Protein AF-A0A2E1UWV9-F1 (afdb_monomer)

pLDDT: mean 92.93, std 9.44, range [43.59, 98.06]

Sequence (113 aa):
MTKFISFSFLSISIIVVWLFHLSGILGIFFGDSEWFISATPLNLILSLVLLLLNSNDSNKIVMIACVAFIIGMFAEILGVNYGLIFGNYVYGQALGPKMFNVPILIGYNWAMV

Solvent-accessible surface area (backbone atoms only — not comparable to full-atom values): 6329 Å² total; per-residue (Å²): 135,84,80,78,83,80,76,50,72,63,56,50,47,52,52,52,54,5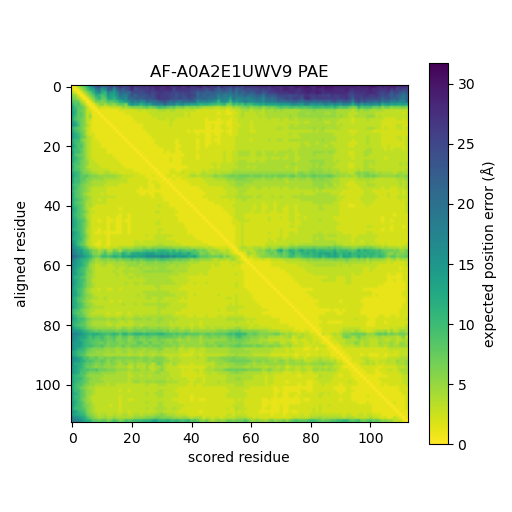0,50,54,51,51,48,40,53,49,26,44,77,75,52,59,35,68,63,35,50,52,43,44,50,57,54,54,53,50,50,52,52,48,53,53,73,70,41,94,55,50,70,63,50,52,51,50,28,52,51,32,18,53,54,37,39,50,51,47,33,44,10,54,75,68,34,74,75,77,39,89,56,80,71,76,70,53,52,53,67,61,55,79,73,33,37,57,55,53,15,57,49,43,39,71,111

Foldseek 3Di:
DDPDPDDDLLNVLVVVLCVLVVCLVCCCVPHDVLVSLLCVLVSLVSNLVSVLVPDPCNVVLVVLLVVQLVVQLVLVLCCDPPVPHPGHDADDCSLDDDDNRHRSSRSSVSSND

Secondary structure (DSSP, 8-state):
--------HHHHHHHHHHHHHHHHHHHHHHS-HHHHHHTHHHHHHHHHHHHHHT-SSHHHHHHHHHHHHHHHHHHHHHHHHH-TTT-S----STT--EETTEEHHHHHHHHH-

Radius of gyration: 17.17 Å; Cα contacts (8 Å, |Δi|>4): 108; chains: 1; bounding box: 35×28×56 Å

Mean predicted aligned error: 4.51 Å

Structure (mmCIF, N/CA/C/O backbone):
data_AF-A0A2E1UWV9-F1
#
_entry.id   AF-A0A2E1UWV9-F1
#
loop_
_atom_site.group_PDB
_atom_site.id
_atom_site.type_symbol
_atom_site.label_atom_id
_atom_site.label_alt_id
_atom_site.label_comp_id
_atom_site.label_asym_id
_atom_site.label_entity_id
_atom_site.label_seq_id
_atom_site.pdbx_PDB_ins_code
_atom_site.Cartn_x
_atom_site.Cartn_y
_atom_site.Cartn_z
_atom_site.occupancy
_atom_site.B_iso_or_equiv
_atom_site.auth_seq_id
_atom_site.auth_comp_id
_atom_site.auth_asym_id
_atom_site.auth_atom_id
_atom_site.pdbx_PDB_model_num
ATOM 1 N N . MET A 1 1 ? 17.165 -7.174 -39.020 1.00 43.59 1 MET A N 1
ATOM 2 C CA . MET A 1 1 ? 17.779 -6.609 -37.798 1.00 43.59 1 MET A CA 1
ATOM 3 C C . MET A 1 1 ? 16.683 -6.470 -36.748 1.00 43.59 1 MET A C 1
ATOM 5 O O . MET A 1 1 ? 15.917 -5.517 -36.785 1.00 43.59 1 MET A O 1
ATOM 9 N N . THR A 1 2 ? 16.510 -7.474 -35.892 1.00 50.12 2 THR A N 1
ATOM 10 C CA . THR A 1 2 ? 15.542 -7.434 -34.787 1.00 50.12 2 THR A CA 1
ATOM 11 C C . THR A 1 2 ? 16.073 -6.485 -33.716 1.00 50.12 2 THR A C 1
ATOM 13 O O . THR A 1 2 ? 17.110 -6.737 -33.109 1.00 50.12 2 THR A O 1
ATOM 16 N N . LYS A 1 3 ? 15.397 -5.350 -33.522 1.00 51.44 3 LYS A N 1
ATOM 17 C CA . LYS A 1 3 ? 15.676 -4.423 -32.421 1.00 51.44 3 LYS A CA 1
ATOM 18 C C . LYS A 1 3 ? 15.314 -5.155 -31.125 1.00 51.44 3 LYS A C 1
ATOM 20 O O . LYS A 1 3 ? 14.134 -5.346 -30.849 1.00 51.44 3 LYS A O 1
ATOM 25 N N . PHE A 1 4 ? 16.307 -5.615 -30.367 1.00 58.44 4 PHE A N 1
ATOM 26 C CA . PHE A 1 4 ? 16.068 -6.086 -29.006 1.00 58.44 4 PHE A CA 1
ATOM 27 C C . PHE A 1 4 ? 15.549 -4.897 -28.195 1.00 58.44 4 PHE A C 1
ATOM 29 O O . PHE A 1 4 ? 16.232 -3.884 -28.057 1.00 58.44 4 PHE A O 1
ATOM 36 N N . ILE A 1 5 ? 14.309 -4.992 -27.723 1.00 64.75 5 ILE A N 1
ATOM 37 C CA . ILE A 1 5 ? 13.723 -4.000 -26.826 1.00 64.75 5 ILE A CA 1
ATOM 38 C C . ILE A 1 5 ? 14.431 -4.171 -25.481 1.00 64.75 5 ILE A C 1
ATOM 40 O O . ILE A 1 5 ? 14.197 -5.148 -24.774 1.00 64.75 5 ILE A O 1
ATOM 44 N N . SER A 1 6 ? 15.336 -3.255 -25.139 1.00 70.81 6 SER A N 1
ATOM 45 C CA . SER A 1 6 ? 15.924 -3.201 -23.802 1.00 70.81 6 SER A CA 1
ATOM 46 C C . SER A 1 6 ? 14.941 -2.498 -22.867 1.00 70.81 6 SER A C 1
ATOM 48 O O . SER A 1 6 ? 14.738 -1.287 -22.977 1.00 70.81 6 SER A O 1
ATOM 50 N N . PHE A 1 7 ? 14.311 -3.243 -21.962 1.00 80.06 7 PHE A N 1
ATOM 51 C CA . PHE A 1 7 ? 13.464 -2.648 -20.930 1.00 80.06 7 PHE A CA 1
ATOM 52 C C . PHE A 1 7 ? 14.324 -2.017 -19.831 1.00 80.06 7 PHE A C 1
ATOM 54 O O . PHE A 1 7 ? 15.295 -2.620 -19.373 1.00 80.06 7 PHE A O 1
ATOM 61 N N . SER A 1 8 ? 13.962 -0.808 -19.396 1.00 92.62 8 SER A N 1
ATOM 62 C CA . SER A 1 8 ? 14.548 -0.205 -18.196 1.00 92.62 8 SER A CA 1
ATOM 63 C C . SER A 1 8 ? 13.959 -0.848 -16.935 1.00 92.62 8 SER A C 1
ATOM 65 O O . SER A 1 8 ? 12.865 -1.418 -16.969 1.00 92.62 8 SER A O 1
ATOM 67 N N . PHE A 1 9 ? 14.656 -0.726 -15.803 1.00 93.31 9 PHE A N 1
ATOM 68 C CA . PHE A 1 9 ? 14.154 -1.200 -14.507 1.00 93.31 9 PHE A CA 1
ATOM 69 C C . PHE A 1 9 ? 12.785 -0.591 -14.153 1.00 93.31 9 PHE A C 1
ATOM 71 O O . PHE A 1 9 ? 11.888 -1.297 -13.688 1.00 93.31 9 PHE A O 1
ATOM 78 N N . LEU A 1 10 ? 12.593 0.694 -14.472 1.00 95.06 10 LEU A N 1
ATOM 79 C CA . LEU A 1 10 ? 11.315 1.384 -14.322 1.00 95.06 10 LEU A CA 1
ATOM 80 C C . LEU A 1 10 ? 10.217 0.741 -15.171 1.00 95.06 10 LEU A C 1
ATOM 82 O O . LEU A 1 10 ? 9.131 0.470 -14.665 1.00 95.06 10 LEU A O 1
ATOM 86 N N . SER A 1 11 ? 10.493 0.440 -16.442 1.00 95.81 11 SER A N 1
ATOM 87 C CA . SER A 1 11 ? 9.520 -0.234 -17.307 1.00 95.81 11 SER A CA 1
ATOM 88 C C . SER A 1 11 ? 9.133 -1.612 -16.770 1.00 95.81 11 SER A C 1
ATOM 90 O O . SER A 1 11 ? 7.953 -1.951 -16.774 1.00 95.81 11 SER A O 1
ATOM 92 N N . ILE A 1 12 ? 10.100 -2.386 -16.266 1.00 96.50 12 ILE A N 1
ATOM 93 C CA . ILE A 1 12 ? 9.835 -3.696 -15.651 1.00 96.50 12 ILE A CA 1
ATOM 94 C C . ILE A 1 12 ? 8.958 -3.528 -14.408 1.00 96.50 12 ILE A C 1
ATOM 96 O O . ILE A 1 12 ? 7.973 -4.242 -14.252 1.00 96.50 12 ILE A O 1
ATOM 100 N N . SER A 1 13 ? 9.270 -2.548 -13.562 1.00 96.94 13 SER A N 1
ATOM 101 C CA . SER A 1 13 ? 8.511 -2.267 -12.340 1.00 96.94 13 SER A CA 1
ATOM 102 C C . SER A 1 13 ? 7.061 -1.889 -12.649 1.00 96.94 13 SER A C 1
ATOM 104 O O . SER A 1 13 ? 6.145 -2.431 -12.036 1.00 96.94 13 SER A O 1
ATOM 106 N N . ILE A 1 14 ? 6.835 -1.040 -13.658 1.00 96.50 14 ILE A N 1
ATOM 107 C CA . ILE A 1 14 ? 5.492 -0.680 -14.137 1.00 96.50 14 ILE A CA 1
ATOM 108 C C . ILE A 1 14 ? 4.744 -1.924 -14.633 1.00 96.50 14 ILE A C 1
ATOM 110 O O . ILE A 1 14 ? 3.598 -2.138 -14.243 1.00 96.50 14 ILE A O 1
ATOM 114 N N . ILE A 1 15 ? 5.382 -2.768 -15.452 1.00 97.44 15 ILE A N 1
ATOM 115 C CA . ILE A 1 15 ? 4.768 -4.009 -15.955 1.00 97.44 15 ILE A CA 1
ATOM 116 C C . ILE A 1 15 ? 4.368 -4.927 -14.796 1.00 97.44 15 ILE A C 1
ATOM 118 O O . ILE A 1 15 ? 3.263 -5.466 -14.803 1.00 97.44 15 ILE A O 1
ATOM 122 N N . VAL A 1 16 ? 5.233 -5.086 -13.793 1.00 97.81 16 VAL A N 1
ATOM 123 C CA . VAL A 1 16 ? 4.959 -5.925 -12.619 1.00 97.81 16 VAL A CA 1
ATOM 124 C C . VAL A 1 16 ? 3.784 -5.374 -11.808 1.00 97.81 16 VAL A C 1
ATOM 126 O O . VAL A 1 16 ? 2.877 -6.136 -11.482 1.00 97.81 16 VAL A O 1
ATOM 129 N N . VAL A 1 17 ? 3.739 -4.064 -11.539 1.00 97.06 17 VAL A N 1
ATOM 130 C CA . VAL A 1 17 ? 2.600 -3.439 -10.840 1.00 97.06 17 VAL A CA 1
ATOM 131 C C . VAL A 1 17 ? 1.297 -3.703 -11.595 1.00 97.06 17 VAL A C 1
ATOM 133 O O . VAL A 1 17 ? 0.327 -4.171 -10.997 1.00 97.06 17 VAL A O 1
ATOM 136 N N . TRP A 1 18 ? 1.275 -3.471 -12.910 1.00 97.88 18 TRP A N 1
ATOM 137 C CA . TRP A 1 18 ? 0.086 -3.716 -13.729 1.00 97.88 18 TRP A CA 1
ATOM 138 C C . TRP A 1 18 ? -0.313 -5.188 -13.768 1.00 97.88 18 TRP A C 1
ATOM 140 O O . TRP A 1 18 ? -1.502 -5.486 -13.697 1.00 97.88 18 TRP A O 1
ATOM 150 N N . LEU A 1 19 ? 0.650 -6.107 -13.834 1.00 97.75 19 LEU A N 1
ATOM 151 C CA . LEU A 1 19 ? 0.379 -7.541 -13.817 1.00 97.75 19 LEU A CA 1
ATOM 152 C C . LEU A 1 19 ? -0.378 -7.946 -12.547 1.00 97.75 19 LEU A C 1
ATOM 154 O O . LEU A 1 19 ? -1.397 -8.627 -12.641 1.00 97.75 19 LEU A O 1
ATOM 158 N N . PHE A 1 20 ? 0.082 -7.505 -11.373 1.00 97.31 20 PHE A N 1
ATOM 159 C CA . PHE A 1 20 ? -0.569 -7.834 -10.103 1.00 97.31 20 PHE A CA 1
ATOM 160 C C . PHE A 1 20 ? -1.942 -7.169 -9.964 1.00 97.31 20 PHE A C 1
ATOM 162 O O . PHE A 1 20 ? -2.889 -7.830 -9.542 1.00 97.31 20 PHE A O 1
ATOM 169 N N . HIS A 1 21 ? -2.090 -5.907 -10.380 1.00 96.31 21 HIS A N 1
ATOM 170 C CA . HIS A 1 21 ? -3.379 -5.212 -10.312 1.00 96.31 21 HIS A CA 1
ATOM 171 C C . HIS A 1 21 ? -4.409 -5.806 -11.276 1.00 96.31 21 HIS A C 1
ATOM 173 O O . HIS A 1 21 ? -5.541 -6.058 -10.874 1.00 96.31 21 HIS A O 1
ATOM 179 N N . LEU A 1 22 ? -4.030 -6.084 -12.527 1.00 98.00 22 LEU A N 1
ATOM 180 C CA . LEU A 1 22 ? -4.928 -6.716 -13.497 1.00 98.00 22 LEU A CA 1
ATOM 181 C C . LEU A 1 22 ? -5.279 -8.143 -13.081 1.00 98.00 22 LEU A C 1
ATOM 183 O O . LEU A 1 22 ? -6.442 -8.523 -13.178 1.00 98.00 22 LEU A O 1
ATOM 187 N N . SER A 1 23 ? -4.309 -8.907 -12.573 1.00 96.94 23 SER A N 1
ATOM 188 C CA . SER A 1 23 ? -4.557 -10.236 -12.008 1.00 96.94 23 SER A CA 1
ATOM 189 C C . SER A 1 23 ? -5.544 -10.166 -10.840 1.00 96.94 23 SER A C 1
ATOM 191 O O . SER A 1 23 ? -6.515 -10.913 -10.824 1.00 96.94 23 SER A O 1
ATOM 193 N N . GLY A 1 24 ? -5.367 -9.213 -9.919 1.00 96.88 24 GLY A N 1
ATOM 194 C CA . GLY A 1 24 ? -6.291 -8.979 -8.809 1.00 96.88 24 GLY A CA 1
ATOM 195 C C . GLY A 1 24 ? -7.701 -8.617 -9.277 1.00 96.88 24 GLY A C 1
ATOM 196 O O . GLY A 1 24 ? -8.663 -9.235 -8.835 1.00 96.88 24 GLY A O 1
ATOM 197 N N . ILE A 1 25 ? -7.834 -7.674 -10.214 1.00 97.75 25 ILE A N 1
ATOM 198 C CA . ILE A 1 25 ? -9.135 -7.275 -10.774 1.00 97.75 25 ILE A CA 1
ATOM 199 C C . ILE A 1 25 ? -9.817 -8.476 -11.435 1.00 97.75 25 ILE A C 1
ATOM 201 O O . ILE A 1 25 ? -10.941 -8.823 -11.076 1.00 97.75 25 ILE A O 1
ATOM 205 N N . LEU A 1 26 ? -9.143 -9.136 -12.380 1.00 98.06 26 LEU A N 1
ATOM 206 C CA . LEU A 1 26 ? -9.714 -10.272 -13.104 1.00 98.06 26 LEU A CA 1
ATOM 207 C C . LEU A 1 26 ? -10.033 -11.437 -12.164 1.00 98.06 26 LEU A C 1
ATOM 209 O O . LEU A 1 26 ? -11.078 -12.064 -12.300 1.00 98.06 26 LEU A O 1
ATOM 213 N N . GLY A 1 27 ? -9.166 -11.696 -11.193 1.00 97.69 27 GLY A N 1
ATOM 214 C CA . GLY A 1 27 ? -9.338 -12.744 -10.202 1.00 97.69 27 GLY A CA 1
ATOM 215 C C . GLY A 1 27 ? -10.515 -12.513 -9.259 1.00 97.69 27 GLY A C 1
ATOM 216 O O . GLY A 1 27 ? -11.249 -13.452 -8.970 1.00 97.69 27 GLY A O 1
ATOM 217 N N . ILE A 1 28 ? -10.754 -11.268 -8.841 1.00 97.56 28 ILE A N 1
ATOM 218 C CA . ILE A 1 28 ? -11.912 -10.912 -8.009 1.00 97.56 28 ILE A CA 1
ATOM 219 C C . ILE A 1 28 ? -13.223 -11.034 -8.795 1.00 97.56 28 ILE A C 1
ATOM 221 O O . ILE A 1 28 ? -14.217 -11.500 -8.244 1.00 97.56 28 ILE A O 1
ATOM 225 N N . PHE A 1 29 ? -13.243 -10.623 -10.068 1.00 98.06 29 PHE A N 1
ATOM 226 C CA . PHE A 1 29 ? -14.467 -10.644 -10.879 1.00 98.06 29 PHE A CA 1
ATOM 227 C C . PHE A 1 29 ? -14.796 -12.012 -11.483 1.00 98.06 29 PHE A C 1
ATOM 229 O O . PHE A 1 29 ? -15.972 -12.343 -11.624 1.00 98.06 29 PHE A O 1
ATOM 236 N N . PHE A 1 30 ? -13.783 -12.783 -11.876 1.00 97.81 30 PHE A N 1
ATOM 237 C CA . PHE A 1 30 ? -13.957 -14.003 -12.672 1.00 97.81 30 PHE A CA 1
ATOM 238 C C . PHE A 1 30 ? -13.374 -15.264 -12.017 1.00 97.81 30 PHE A C 1
ATOM 240 O O . PHE A 1 30 ? -13.533 -16.351 -12.570 1.00 97.81 30 PHE A O 1
ATOM 247 N N . GLY A 1 31 ? -12.688 -15.138 -10.878 1.00 96.56 31 GLY A N 1
ATOM 248 C CA . GLY A 1 31 ? -12.041 -16.239 -10.161 1.00 96.56 31 GLY A CA 1
ATOM 249 C C . GLY A 1 31 ? -12.506 -16.371 -8.709 1.00 96.56 31 GLY A C 1
ATOM 250 O O . GLY A 1 31 ? -13.644 -16.055 -8.369 1.00 96.56 31 GLY A O 1
ATOM 251 N N . ASP A 1 32 ? -11.611 -16.870 -7.852 1.00 96.56 32 ASP A N 1
ATOM 252 C CA . ASP A 1 32 ? -11.835 -16.981 -6.407 1.00 96.56 32 ASP A CA 1
ATOM 253 C C . ASP A 1 32 ? -11.582 -15.631 -5.723 1.00 96.56 32 ASP A C 1
ATOM 255 O O . ASP A 1 32 ? -10.449 -15.266 -5.393 1.00 96.56 32 ASP A O 1
ATOM 259 N N . SER A 1 33 ? -12.655 -14.870 -5.529 1.00 96.06 33 SER A N 1
ATOM 260 C CA . SER A 1 33 ? -12.572 -13.524 -4.971 1.00 96.06 33 SER A CA 1
ATOM 261 C C . SER A 1 33 ? -11.948 -13.487 -3.576 1.00 96.06 33 SER A C 1
ATOM 263 O O . SER A 1 33 ? -11.173 -12.570 -3.301 1.00 96.06 33 SER A O 1
ATOM 265 N N . GLU A 1 34 ? -12.206 -14.475 -2.717 1.00 95.06 34 GLU A N 1
ATOM 266 C CA . GLU A 1 34 ? -11.624 -14.524 -1.373 1.00 95.06 34 GLU A CA 1
ATOM 267 C C . GLU A 1 34 ? -10.109 -14.710 -1.443 1.00 95.06 34 GLU A C 1
ATOM 269 O O . GLU A 1 34 ? -9.363 -13.986 -0.772 1.00 95.06 34 GLU A O 1
ATOM 274 N N . TRP A 1 35 ? -9.642 -15.609 -2.313 1.00 95.06 35 TRP A N 1
ATOM 275 C CA . TRP A 1 35 ? -8.214 -15.828 -2.517 1.00 95.06 35 TRP A CA 1
ATOM 276 C C . TRP A 1 35 ? -7.516 -14.565 -3.037 1.00 95.06 35 TRP A C 1
ATOM 278 O O . TRP A 1 35 ? -6.508 -14.137 -2.466 1.00 95.06 35 TRP A O 1
ATOM 288 N N . PHE A 1 36 ? -8.070 -13.904 -4.057 1.00 96.38 36 PHE A N 1
ATOM 289 C CA . PHE A 1 36 ? -7.469 -12.686 -4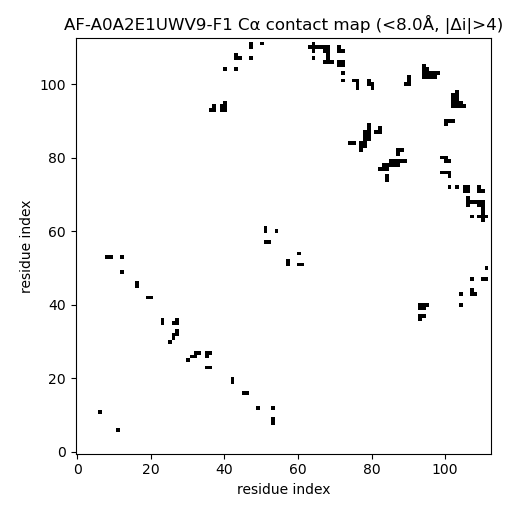.613 1.00 96.38 36 PHE A CA 1
ATOM 290 C C . PHE A 1 36 ? -7.520 -11.496 -3.642 1.00 96.38 3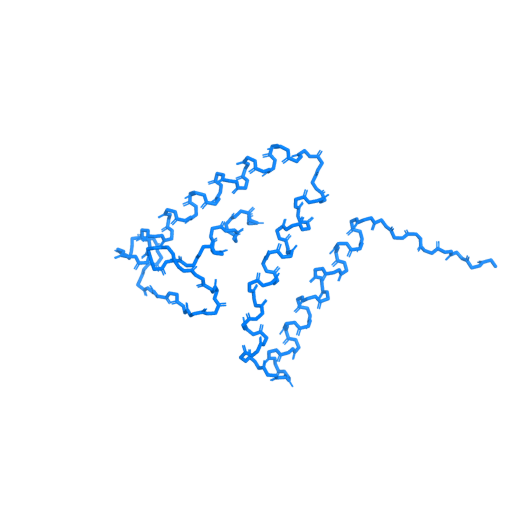6 PHE A C 1
ATOM 292 O O . PHE A 1 36 ? -6.546 -10.746 -3.551 1.00 96.38 36 PHE A O 1
ATOM 299 N N . ILE A 1 37 ? -8.591 -11.347 -2.854 1.00 95.12 37 ILE A N 1
ATOM 300 C CA . ILE A 1 37 ? -8.657 -10.337 -1.785 1.00 95.12 37 ILE A CA 1
ATOM 301 C C . ILE A 1 37 ? -7.598 -10.628 -0.715 1.00 95.12 37 ILE A C 1
ATOM 303 O O . ILE A 1 37 ? -6.913 -9.703 -0.267 1.00 95.12 37 ILE A O 1
ATOM 307 N N . SER A 1 38 ? -7.398 -11.896 -0.344 1.00 94.44 38 SER A N 1
ATOM 308 C CA . SER A 1 38 ? -6.376 -12.295 0.634 1.00 94.44 38 SER A CA 1
ATOM 309 C C . SER A 1 38 ? -4.938 -12.035 0.161 1.00 94.44 38 SER A C 1
ATOM 311 O O . SER A 1 38 ? -4.034 -11.940 0.988 1.00 94.44 38 SER A O 1
ATOM 313 N N . ALA A 1 39 ? -4.724 -11.855 -1.148 1.00 95.19 39 ALA A N 1
ATOM 314 C CA . ALA A 1 39 ? -3.438 -11.486 -1.738 1.00 95.19 39 ALA A CA 1
ATOM 315 C C . ALA A 1 39 ? -3.165 -9.966 -1.732 1.00 95.19 39 ALA A C 1
ATOM 317 O O . ALA A 1 39 ? -2.067 -9.536 -2.095 1.00 95.19 39 ALA A O 1
ATOM 318 N N . THR A 1 40 ? -4.108 -9.133 -1.274 1.00 94.81 40 THR A N 1
ATOM 319 C CA . THR A 1 40 ? -3.921 -7.672 -1.148 1.00 94.81 40 THR A CA 1
ATOM 320 C C . THR A 1 40 ? -2.650 -7.285 -0.375 1.00 94.81 40 THR A C 1
ATOM 322 O O . THR A 1 40 ? -1.931 -6.397 -0.844 1.00 94.81 40 THR A O 1
ATOM 325 N N . PRO A 1 41 ? -2.292 -7.949 0.746 1.00 95.31 41 PRO A N 1
ATOM 326 C CA . PRO A 1 41 ? -1.026 -7.711 1.428 1.00 95.31 41 PRO A CA 1
ATOM 327 C C . PRO A 1 41 ? 0.208 -7.803 0.539 1.00 95.31 41 PRO A C 1
ATOM 329 O O . PRO A 1 41 ? 1.086 -6.942 0.605 1.00 95.31 41 PRO A O 1
ATOM 332 N N . LEU A 1 42 ? 0.257 -8.823 -0.318 1.00 95.62 42 LEU A N 1
ATOM 333 C CA . LEU A 1 42 ? 1.357 -9.021 -1.251 1.00 95.62 42 LEU A CA 1
ATOM 334 C C . LEU A 1 42 ? 1.426 -7.867 -2.252 1.00 95.62 42 LEU A C 1
ATOM 336 O O . LEU A 1 42 ? 2.510 -7.338 -2.486 1.00 95.62 42 LEU A O 1
ATOM 340 N N . ASN A 1 43 ? 0.282 -7.447 -2.799 1.00 95.25 43 ASN A N 1
ATOM 341 C CA . ASN A 1 43 ? 0.229 -6.351 -3.765 1.00 95.25 43 ASN A CA 1
ATOM 342 C C . ASN A 1 43 ? 0.694 -5.013 -3.158 1.00 95.25 43 ASN A C 1
ATOM 344 O O . ASN A 1 43 ? 1.452 -4.280 -3.796 1.00 95.25 43 ASN A O 1
ATOM 348 N N . LEU A 1 44 ? 0.296 -4.712 -1.916 1.00 95.38 44 LEU A N 1
ATOM 349 C CA . LEU A 1 44 ? 0.725 -3.495 -1.214 1.00 95.38 44 LEU A CA 1
ATOM 350 C C . LEU A 1 44 ? 2.234 -3.498 -0.940 1.00 95.38 44 LEU A C 1
ATOM 352 O O . LEU A 1 44 ? 2.914 -2.520 -1.245 1.00 95.38 44 LEU A O 1
ATOM 356 N N . ILE A 1 45 ? 2.773 -4.602 -0.412 1.00 95.88 45 ILE A N 1
ATOM 357 C CA . ILE A 1 45 ? 4.211 -4.720 -0.124 1.00 95.88 45 ILE A CA 1
ATOM 358 C C . ILE A 1 45 ? 5.027 -4.634 -1.417 1.00 95.88 45 ILE A C 1
ATOM 360 O O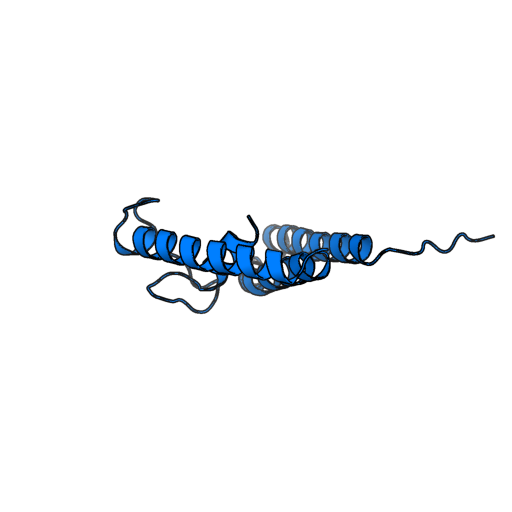 . ILE A 1 45 ? 6.022 -3.912 -1.468 1.00 95.88 45 ILE A O 1
ATOM 364 N N . LEU A 1 46 ? 4.596 -5.333 -2.470 1.00 97.25 46 LEU A N 1
ATOM 365 C CA . LEU A 1 46 ? 5.240 -5.287 -3.780 1.00 97.25 46 LEU A CA 1
ATOM 366 C C . LEU A 1 46 ? 5.276 -3.855 -4.324 1.00 97.25 46 LEU A C 1
ATOM 368 O O . LEU A 1 46 ? 6.332 -3.388 -4.745 1.00 97.25 46 LEU A O 1
ATOM 372 N N . SER A 1 47 ? 4.142 -3.155 -4.278 1.00 95.81 47 SER A N 1
ATOM 373 C CA . SER A 1 47 ? 4.032 -1.776 -4.764 1.00 95.81 47 SER A CA 1
ATOM 374 C C . SER A 1 47 ? 4.947 -0.831 -3.986 1.00 95.81 47 SER A C 1
ATOM 376 O O . SER A 1 47 ? 5.681 -0.057 -4.600 1.00 95.81 47 SER A O 1
ATOM 378 N N . LEU A 1 48 ? 4.992 -0.954 -2.655 1.00 95.00 48 LEU A N 1
ATOM 379 C CA . LEU A 1 48 ? 5.884 -0.162 -1.809 1.00 95.00 48 LEU A CA 1
ATOM 380 C C . LEU A 1 48 ? 7.360 -0.425 -2.136 1.00 95.00 48 LEU A C 1
ATOM 382 O O . LEU A 1 48 ? 8.139 0.512 -2.291 1.00 95.00 48 LEU A O 1
ATOM 386 N N . VAL A 1 49 ? 7.760 -1.692 -2.264 1.00 95.12 49 VAL A N 1
ATOM 387 C CA . VAL A 1 49 ? 9.150 -2.049 -2.584 1.00 95.12 49 VAL A CA 1
ATOM 388 C C . VAL A 1 49 ? 9.544 -1.496 -3.952 1.00 95.12 49 VAL A C 1
ATOM 390 O O . VAL A 1 49 ? 10.606 -0.890 -4.082 1.00 95.12 49 VAL A O 1
ATOM 393 N N . LEU A 1 50 ? 8.689 -1.645 -4.965 1.00 95.31 50 LEU A N 1
ATOM 394 C CA . LEU A 1 50 ? 8.962 -1.113 -6.300 1.00 95.31 50 LEU A CA 1
ATOM 395 C C . LEU A 1 50 ? 9.020 0.418 -6.307 1.00 95.31 50 LEU A C 1
ATOM 397 O O . LEU A 1 50 ? 9.882 0.972 -6.990 1.00 95.31 50 LEU A O 1
ATOM 401 N N . LEU A 1 51 ? 8.179 1.098 -5.523 1.00 93.06 51 LEU A N 1
ATOM 402 C CA . LEU A 1 51 ? 8.255 2.547 -5.333 1.00 93.06 51 LEU A CA 1
ATOM 403 C C . LEU A 1 51 ? 9.632 2.951 -4.787 1.00 93.06 51 LEU A C 1
ATOM 405 O O . LEU A 1 51 ? 10.303 3.790 -5.384 1.00 93.06 51 LEU A O 1
ATOM 409 N N . LEU A 1 52 ? 10.081 2.316 -3.699 1.00 92.62 52 LEU A N 1
ATOM 410 C CA . LEU A 1 52 ? 11.369 2.617 -3.064 1.00 92.62 52 LEU A CA 1
ATOM 411 C C . LEU A 1 52 ? 12.561 2.318 -3.988 1.00 92.62 52 LEU A C 1
ATOM 413 O O . LEU A 1 52 ? 13.502 3.110 -4.049 1.00 92.62 52 LEU A O 1
ATOM 417 N N . LEU A 1 53 ? 12.522 1.213 -4.739 1.00 93.56 53 LEU A N 1
ATOM 418 C CA . LEU A 1 53 ? 13.602 0.821 -5.655 1.00 93.56 53 LEU A CA 1
ATOM 419 C C . LEU A 1 53 ? 13.715 1.723 -6.892 1.00 93.56 53 LEU A C 1
ATOM 421 O O . LEU A 1 53 ? 14.801 1.854 -7.448 1.00 93.56 53 LEU A O 1
ATOM 425 N N . ASN A 1 54 ? 12.618 2.343 -7.332 1.00 93.56 54 ASN A N 1
ATOM 426 C CA . ASN A 1 54 ? 12.621 3.284 -8.462 1.00 93.56 54 ASN A CA 1
ATOM 427 C C . ASN A 1 54 ? 12.882 4.733 -8.037 1.00 93.56 54 ASN A C 1
ATOM 429 O O . ASN A 1 54 ? 12.761 5.658 -8.842 1.00 93.56 54 ASN A O 1
ATOM 433 N N . SER A 1 55 ? 13.218 4.941 -6.769 1.00 90.06 55 SER A N 1
ATOM 434 C CA . SER A 1 55 ? 13.349 6.258 -6.184 1.00 90.06 55 SER A CA 1
ATOM 435 C C . SER A 1 55 ? 14.803 6.752 -6.229 1.00 90.06 55 SER A C 1
ATOM 437 O O . SER A 1 55 ? 15.726 6.044 -5.836 1.00 90.06 55 SER A O 1
ATOM 439 N N . ASN A 1 56 ? 15.023 7.968 -6.744 1.00 84.62 56 ASN A N 1
ATOM 440 C CA . ASN A 1 56 ? 16.378 8.501 -6.967 1.00 84.62 56 ASN A CA 1
ATOM 441 C C . ASN A 1 56 ? 17.098 8.925 -5.672 1.00 84.62 56 ASN A C 1
ATOM 443 O O . ASN A 1 56 ? 18.324 8.947 -5.637 1.00 84.62 56 ASN A O 1
ATOM 447 N N . ASP A 1 57 ? 16.350 9.277 -4.622 1.00 87.88 57 ASP A N 1
ATOM 448 C CA . ASP A 1 57 ? 16.873 9.694 -3.314 1.00 87.88 57 ASP A CA 1
ATOM 449 C C . ASP A 1 57 ? 16.264 8.806 -2.222 1.00 87.88 57 ASP A C 1
ATOM 451 O O . ASP A 1 57 ? 15.292 9.161 -1.546 1.00 87.88 57 ASP A O 1
ATOM 455 N N . SER A 1 58 ? 16.814 7.595 -2.115 1.00 82.56 58 SER A N 1
ATOM 456 C CA . SER A 1 58 ? 16.267 6.521 -1.285 1.00 82.56 58 SER A CA 1
ATOM 457 C C . SER A 1 58 ? 16.178 6.902 0.193 1.00 82.56 58 SER A C 1
ATOM 459 O O . SER A 1 58 ? 15.176 6.603 0.835 1.00 82.56 58 SER A O 1
ATOM 461 N N . ASN A 1 59 ? 17.161 7.625 0.736 1.00 90.56 59 ASN A N 1
ATOM 462 C CA . ASN A 1 59 ? 17.158 8.026 2.146 1.00 90.56 59 ASN A CA 1
ATOM 463 C C . ASN A 1 59 ? 16.036 9.020 2.450 1.00 90.56 59 ASN A C 1
ATOM 465 O O . ASN A 1 59 ? 15.303 8.854 3.430 1.00 90.56 59 ASN A O 1
ATOM 469 N N . LYS A 1 60 ? 15.876 10.044 1.604 1.00 93.19 60 LYS A N 1
ATOM 470 C CA . LYS A 1 60 ? 14.810 11.033 1.777 1.00 93.19 60 LYS A CA 1
ATOM 471 C C . LYS A 1 60 ? 13.434 10.391 1.635 1.00 93.19 60 LYS A C 1
ATOM 473 O O . LYS A 1 60 ? 12.528 10.713 2.399 1.00 93.19 60 LYS A O 1
ATOM 478 N N . ILE A 1 61 ? 13.282 9.475 0.684 1.00 92.50 61 ILE A N 1
ATOM 479 C CA . ILE A 1 61 ? 11.997 8.832 0.407 1.00 92.50 61 ILE A CA 1
ATOM 480 C C . ILE A 1 61 ? 11.632 7.829 1.497 1.00 92.50 61 ILE A C 1
ATOM 482 O O . ILE A 1 61 ? 10.491 7.834 1.947 1.00 92.50 61 ILE A O 1
ATOM 486 N N . VAL A 1 62 ? 12.594 7.066 2.018 1.00 93.38 62 VAL A N 1
ATOM 487 C CA . VAL A 1 62 ? 12.377 6.225 3.205 1.00 93.38 62 VAL A CA 1
ATOM 488 C C . VAL A 1 62 ? 11.981 7.078 4.411 1.00 93.38 62 VAL A C 1
ATOM 490 O O . VAL A 1 62 ? 11.050 6.720 5.127 1.00 93.38 62 VAL A O 1
ATOM 493 N N . MET A 1 63 ? 12.621 8.232 4.623 1.00 95.25 63 MET A N 1
ATOM 494 C CA . MET A 1 63 ? 12.243 9.140 5.711 1.00 95.25 63 MET A CA 1
ATOM 495 C C . MET A 1 63 ? 10.801 9.646 5.559 1.00 95.25 63 MET A C 1
ATOM 497 O O . MET A 1 63 ? 10.039 9.596 6.524 1.00 95.25 63 MET A O 1
ATOM 501 N N . ILE A 1 64 ? 10.409 10.096 4.361 1.00 94.75 64 ILE A N 1
ATOM 502 C 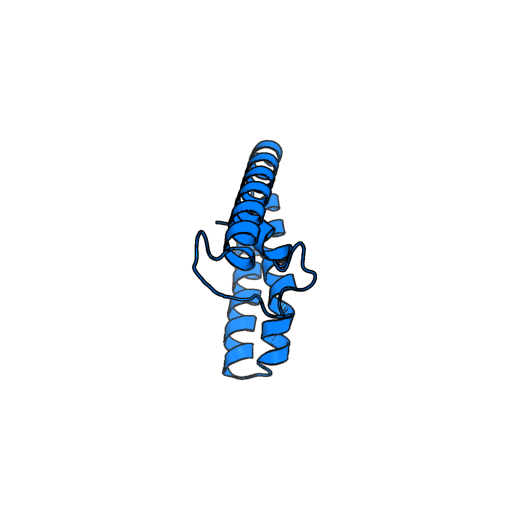CA . ILE A 1 64 ? 9.037 10.550 4.082 1.00 94.75 64 ILE A CA 1
ATOM 503 C C . ILE A 1 64 ? 8.040 9.404 4.283 1.00 94.75 64 ILE A C 1
ATOM 505 O O . ILE A 1 64 ? 7.037 9.594 4.967 1.00 94.75 64 ILE A O 1
ATOM 509 N N . ALA A 1 65 ? 8.343 8.210 3.769 1.00 94.81 65 ALA A N 1
ATOM 510 C CA . ALA A 1 65 ? 7.516 7.020 3.931 1.00 94.81 65 ALA A CA 1
ATOM 511 C C . ALA A 1 65 ? 7.318 6.656 5.412 1.00 94.81 65 ALA A C 1
ATOM 513 O O . ALA A 1 65 ? 6.199 6.376 5.831 1.00 94.81 65 ALA A O 1
ATOM 514 N N . CYS A 1 66 ? 8.372 6.722 6.231 1.00 96.38 66 CYS A N 1
ATOM 515 C CA . CYS A 1 66 ? 8.276 6.493 7.674 1.00 96.38 66 CYS A CA 1
ATOM 516 C C . CYS A 1 66 ? 7.394 7.539 8.372 1.00 96.38 66 CYS A C 1
ATOM 518 O O . CYS A 1 66 ? 6.583 7.186 9.228 1.00 96.38 66 CYS A O 1
ATOM 520 N N . VAL A 1 67 ? 7.525 8.818 8.011 1.00 97.75 67 VAL A N 1
ATOM 521 C CA . VAL A 1 67 ? 6.691 9.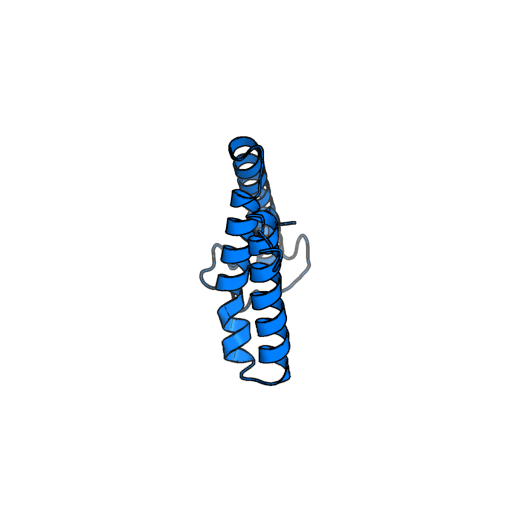889 8.580 1.00 97.75 67 VAL A CA 1
ATOM 522 C C . VAL A 1 67 ? 5.223 9.693 8.195 1.00 97.75 67 VAL A C 1
ATOM 524 O O . VAL A 1 67 ? 4.359 9.721 9.072 1.00 97.75 67 VAL A O 1
ATOM 527 N N . ALA A 1 68 ? 4.944 9.435 6.917 1.00 97.50 68 ALA A N 1
ATOM 528 C CA . ALA A 1 68 ? 3.600 9.166 6.419 1.00 97.50 68 ALA A CA 1
ATOM 529 C C . ALA A 1 68 ? 2.989 7.916 7.071 1.00 97.50 68 ALA A C 1
ATOM 531 O O . ALA A 1 68 ? 1.840 7.955 7.504 1.00 97.50 68 ALA A O 1
ATOM 532 N N . PHE A 1 69 ? 3.778 6.851 7.249 1.00 97.44 69 PHE A N 1
ATOM 533 C CA . PHE A 1 69 ? 3.368 5.651 7.978 1.00 97.44 69 PHE A CA 1
ATOM 534 C C . PHE A 1 69 ? 2.933 5.978 9.410 1.00 97.44 69 PHE A C 1
ATOM 536 O O . PHE A 1 69 ? 1.859 5.560 9.835 1.00 97.44 69 PHE A O 1
ATOM 543 N N . ILE A 1 70 ? 3.750 6.722 10.165 1.00 98.06 70 ILE A N 1
ATOM 544 C CA . ILE A 1 70 ? 3.468 7.027 11.576 1.00 98.06 70 ILE A CA 1
ATOM 545 C C . ILE A 1 70 ? 2.220 7.904 11.696 1.00 98.06 70 ILE A C 1
ATOM 547 O O . ILE A 1 70 ? 1.333 7.602 12.496 1.00 98.06 70 ILE A O 1
ATOM 551 N N . ILE A 1 71 ? 2.140 8.971 10.896 1.00 97.94 71 ILE A N 1
ATOM 552 C CA . ILE A 1 71 ? 0.997 9.892 10.905 1.00 97.94 71 ILE A CA 1
ATOM 553 C C . ILE A 1 71 ? -0.276 9.157 10.483 1.00 97.94 71 ILE A C 1
ATOM 555 O O . ILE A 1 71 ? -1.293 9.267 11.167 1.00 97.94 71 ILE A O 1
ATOM 559 N N . GLY A 1 72 ? -0.204 8.372 9.408 1.00 97.50 72 GLY A N 1
ATOM 560 C CA . GLY A 1 72 ? -1.309 7.563 8.911 1.00 97.50 72 GLY A CA 1
ATOM 561 C C . GLY A 1 72 ? -1.797 6.567 9.954 1.00 97.50 72 GLY A C 1
ATOM 562 O O . GLY A 1 72 ? -2.968 6.586 10.313 1.00 97.50 72 GLY A O 1
ATOM 563 N N . MET A 1 73 ? -0.900 5.766 10.536 1.00 97.94 73 MET A N 1
ATOM 564 C CA . MET A 1 73 ? -1.263 4.826 11.604 1.00 97.94 73 MET A CA 1
ATOM 565 C C . MET A 1 73 ? -1.916 5.531 12.791 1.00 97.94 73 MET A C 1
ATOM 567 O O . MET A 1 73 ? -2.910 5.038 13.315 1.00 97.94 73 MET A O 1
ATOM 571 N N . PHE A 1 74 ? -1.399 6.685 13.214 1.00 97.50 74 PHE A N 1
ATOM 572 C CA . PHE A 1 74 ? -1.993 7.427 14.323 1.00 97.50 74 PHE A CA 1
ATOM 573 C C . PHE A 1 74 ? -3.396 7.944 13.980 1.00 97.50 74 PHE A C 1
ATOM 575 O O . PHE A 1 74 ? -4.324 7.768 14.772 1.00 97.50 74 PHE A O 1
ATOM 582 N N . ALA A 1 75 ? -3.574 8.517 12.788 1.00 97.25 75 ALA A N 1
ATOM 583 C CA . ALA A 1 75 ? -4.873 8.974 12.304 1.00 97.25 75 ALA A CA 1
ATOM 584 C C . ALA A 1 75 ? -5.887 7.820 12.237 1.00 97.25 75 ALA A C 1
ATOM 586 O O . ALA A 1 75 ? -7.011 7.936 12.723 1.00 97.25 75 ALA A O 1
ATOM 587 N N . GLU A 1 76 ? -5.474 6.676 11.708 1.00 97.50 76 GLU A N 1
ATOM 588 C CA . GLU A 1 76 ? -6.305 5.481 11.568 1.00 97.50 76 GLU A CA 1
ATOM 589 C C . GLU A 1 76 ? -6.681 4.881 12.923 1.00 97.50 76 GLU A C 1
ATOM 591 O O . GLU A 1 76 ? -7.839 4.537 13.150 1.00 97.50 76 GLU A O 1
ATOM 596 N N . ILE A 1 77 ? -5.734 4.812 13.863 1.00 97.44 77 ILE A N 1
ATOM 597 C CA . ILE A 1 77 ? -5.994 4.320 15.222 1.00 97.44 77 ILE A CA 1
ATOM 598 C C . ILE A 1 77 ? -7.001 5.233 15.919 1.00 97.44 77 ILE A C 1
ATOM 600 O O . ILE A 1 77 ? -7.941 4.735 16.546 1.00 97.44 77 ILE A O 1
ATOM 604 N N . LEU A 1 78 ? -6.846 6.554 15.788 1.00 97.00 78 LEU A N 1
ATOM 605 C CA . LEU A 1 78 ? -7.812 7.502 16.332 1.00 97.00 78 LEU A CA 1
ATOM 606 C C . LEU A 1 78 ? -9.187 7.376 15.660 1.00 97.00 78 LEU A C 1
ATOM 608 O O . LEU A 1 78 ? -10.217 7.413 16.334 1.00 97.00 78 LEU A O 1
ATOM 612 N N . GLY A 1 79 ? -9.206 7.191 14.341 1.00 97.06 79 GLY A N 1
ATOM 613 C CA . GLY A 1 79 ? -10.421 7.000 13.558 1.00 97.06 79 GLY A CA 1
ATOM 614 C C . GLY A 1 79 ? -11.188 5.743 13.963 1.00 97.06 79 GLY A C 1
ATOM 615 O O . GLY A 1 79 ? -12.359 5.839 14.309 1.00 97.06 79 GLY A O 1
ATOM 616 N N . VAL A 1 80 ? -10.534 4.583 13.983 1.00 97.06 80 VAL A N 1
ATOM 617 C CA . VAL A 1 80 ? -11.183 3.286 14.241 1.00 97.06 80 VAL A CA 1
ATOM 618 C C . VAL A 1 80 ? -11.622 3.132 15.695 1.00 97.06 80 VAL A C 1
ATOM 620 O O . VAL A 1 80 ? -12.687 2.580 15.954 1.00 97.06 80 VAL A O 1
ATOM 623 N N . ASN A 1 81 ? -10.821 3.600 16.657 1.00 95.94 81 ASN A N 1
ATOM 624 C CA . ASN A 1 81 ? -11.127 3.371 18.073 1.00 95.94 81 ASN A CA 1
ATOM 625 C C . ASN A 1 81 ? -12.049 4.438 18.677 1.00 95.94 81 ASN A C 1
ATOM 627 O O . ASN A 1 81 ? -12.753 4.140 19.639 1.00 95.94 81 ASN A O 1
ATOM 631 N N . TYR A 1 82 ? -12.057 5.662 18.136 1.00 95.31 82 TYR A N 1
ATOM 632 C CA . TYR A 1 82 ? -12.812 6.784 18.712 1.00 95.31 82 TYR A CA 1
ATOM 633 C C . TYR A 1 82 ? -13.794 7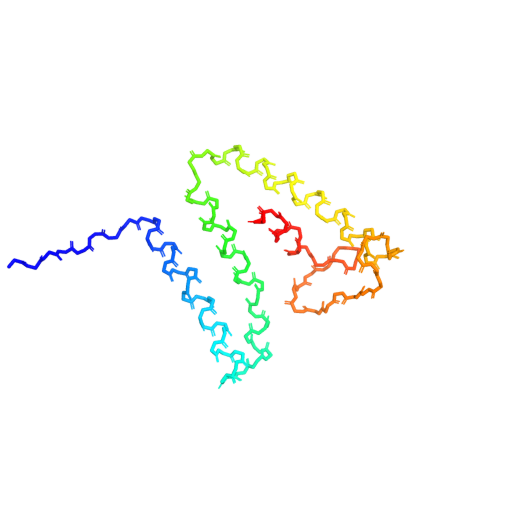.446 17.736 1.00 95.31 82 TYR A C 1
ATOM 635 O O . TYR A 1 82 ? -14.518 8.355 18.136 1.00 95.31 82 TYR A O 1
ATOM 643 N N . GLY A 1 83 ? -13.817 7.041 16.463 1.00 93.50 83 GLY A N 1
ATOM 644 C CA . GLY A 1 83 ? -14.707 7.610 15.447 1.00 93.50 83 GLY A CA 1
ATOM 645 C C . GLY A 1 83 ? -14.358 9.042 15.022 1.00 93.50 83 GLY A C 1
ATOM 646 O O . GLY A 1 83 ? -15.177 9.704 14.391 1.00 93.50 83 GLY A O 1
ATOM 647 N N . LEU A 1 84 ? -13.165 9.543 15.370 1.00 88.50 84 LEU A N 1
ATOM 648 C CA . LEU A 1 84 ? -12.843 10.978 15.317 1.00 88.50 84 LEU A CA 1
ATOM 649 C C . LEU A 1 84 ? -12.610 11.539 13.906 1.00 88.50 84 LEU A C 1
ATOM 651 O O . LEU A 1 84 ? -12.860 12.720 13.686 1.00 88.50 84 LEU A O 1
ATOM 655 N N . ILE A 1 85 ? -12.098 10.729 12.973 1.00 92.19 85 ILE A N 1
ATOM 656 C CA . ILE A 1 85 ? -11.614 11.219 11.666 1.00 92.19 85 ILE A CA 1
ATOM 657 C C . ILE A 1 85 ? -12.490 10.727 10.512 1.00 92.19 85 ILE A C 1
ATOM 659 O O . ILE A 1 85 ? -12.907 11.516 9.671 1.00 92.19 85 ILE A O 1
ATOM 663 N N . PHE A 1 86 ? -12.797 9.428 10.488 1.00 92.50 86 PHE A N 1
ATOM 664 C CA . PHE A 1 86 ? -13.506 8.784 9.374 1.00 92.50 86 PHE A CA 1
ATOM 665 C C . PHE A 1 86 ? -14.856 8.176 9.794 1.00 92.50 86 PHE A C 1
ATOM 667 O O . PHE A 1 86 ? -15.445 7.388 9.058 1.00 92.50 86 PHE A O 1
ATOM 674 N N . GLY A 1 87 ? -15.355 8.533 10.983 1.00 93.62 87 GLY A N 1
ATOM 675 C CA . GLY A 1 87 ? -16.571 7.960 11.557 1.00 93.62 87 GLY A CA 1
ATOM 676 C C . GLY A 1 87 ? -16.385 6.522 12.050 1.00 93.62 87 GLY A C 1
ATOM 677 O O . GLY A 1 87 ? -15.272 6.071 12.309 1.00 93.62 87 GLY A O 1
ATOM 678 N N . ASN A 1 88 ? -17.498 5.802 12.205 1.00 94.25 88 ASN A N 1
ATOM 679 C CA . ASN A 1 88 ? -17.513 4.466 12.799 1.00 94.25 88 ASN A CA 1
ATOM 680 C C . ASN A 1 88 ? -17.361 3.384 11.727 1.00 94.25 88 ASN A C 1
ATOM 682 O O . ASN A 1 88 ? -18.292 3.128 10.963 1.00 94.25 88 ASN A O 1
ATOM 686 N N . TYR A 1 89 ? -16.208 2.719 11.702 1.00 94.25 89 TYR A N 1
ATOM 687 C CA . TYR A 1 89 ? -15.953 1.563 10.845 1.00 94.25 89 TYR 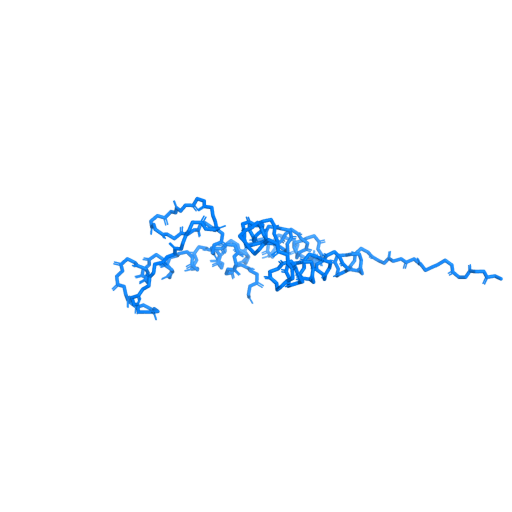A CA 1
ATOM 688 C C . TYR A 1 89 ? -14.898 0.644 11.476 1.00 94.25 89 TYR A C 1
ATOM 690 O O . TYR A 1 89 ? -14.207 1.020 12.422 1.00 94.25 89 TYR A O 1
ATOM 698 N N . VAL A 1 90 ? -14.788 -0.585 10.962 1.00 95.38 90 VAL A N 1
ATOM 699 C CA . VAL A 1 90 ? -13.868 -1.605 11.481 1.00 95.38 90 VAL A CA 1
ATOM 700 C C . VAL A 1 90 ? -13.154 -2.288 10.322 1.00 95.38 90 VAL A C 1
ATOM 702 O O . VAL A 1 90 ? -13.781 -2.695 9.346 1.00 95.38 90 VAL A O 1
ATOM 705 N N . TYR A 1 91 ? -11.838 -2.460 10.441 1.00 94.94 91 TYR A N 1
ATOM 706 C CA . TYR A 1 91 ? -11.063 -3.221 9.464 1.00 94.94 91 TYR A CA 1
ATOM 707 C C . TYR A 1 91 ? -11.384 -4.722 9.517 1.00 94.94 91 TYR A C 1
ATOM 709 O O . TYR A 1 91 ? -11.497 -5.307 10.595 1.00 94.94 91 TYR A O 1
ATOM 717 N N . GLY A 1 92 ? -11.446 -5.378 8.355 1.00 92.50 92 GLY A N 1
ATOM 718 C CA . GLY A 1 92 ? -11.552 -6.839 8.235 1.00 92.50 92 GLY A CA 1
ATOM 719 C C . GLY A 1 92 ? -10.240 -7.575 8.5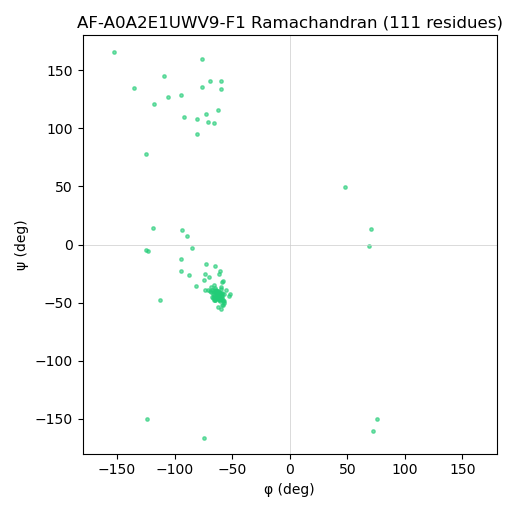51 1.00 92.50 92 GLY A C 1
ATOM 720 O O . GLY A 1 92 ? -9.310 -6.995 9.111 1.00 92.50 92 GLY A O 1
ATOM 721 N N . GLN A 1 93 ? -10.157 -8.863 8.202 1.00 90.81 93 GLN A N 1
ATOM 722 C CA . GLN A 1 93 ? -8.953 -9.689 8.417 1.00 90.81 93 GLN A CA 1
ATOM 723 C C . GLN A 1 93 ? -8.015 -9.753 7.195 1.00 90.81 93 GLN A C 1
ATOM 725 O O . GLN A 1 93 ? -6.870 -10.174 7.325 1.00 90.81 93 GLN A O 1
ATOM 730 N N . ALA A 1 94 ? -8.467 -9.294 6.022 1.00 91.25 94 ALA A N 1
ATOM 731 C CA . ALA A 1 94 ? -7.753 -9.452 4.749 1.00 91.25 94 ALA A CA 1
ATOM 732 C C . ALA A 1 94 ? -6.366 -8.778 4.696 1.00 91.25 94 ALA A C 1
ATOM 734 O O . ALA A 1 94 ? -5.502 -9.208 3.942 1.00 91.25 94 ALA A O 1
ATOM 735 N N . LEU A 1 95 ? -6.135 -7.735 5.501 1.00 93.44 95 LEU A N 1
ATOM 736 C CA . LEU A 1 95 ? -4.883 -6.965 5.516 1.00 93.44 95 LEU A CA 1
ATOM 737 C C . LEU A 1 95 ? -3.862 -7.463 6.554 1.00 93.44 95 LEU A C 1
ATOM 739 O O . LEU A 1 95 ? -2.877 -6.782 6.838 1.00 93.44 95 LEU A O 1
ATOM 743 N N . GLY A 1 96 ? -4.083 -8.648 7.126 1.00 91.44 96 GLY A N 1
ATOM 744 C CA . GLY A 1 96 ? -3.134 -9.276 8.037 1.00 91.44 96 GLY A CA 1
ATOM 745 C C . GLY A 1 96 ? -3.118 -8.663 9.447 1.00 91.44 96 GLY A C 1
ATOM 746 O O . GLY A 1 96 ? -4.156 -8.206 9.938 1.00 91.44 96 GLY A O 1
ATOM 747 N N . PRO A 1 97 ? -1.963 -8.703 10.143 1.00 94.75 97 PRO A N 1
ATOM 748 C CA . PRO A 1 97 ? -1.861 -8.333 11.551 1.00 94.75 97 PRO A CA 1
ATOM 749 C C . PRO A 1 97 ? -2.268 -6.888 11.839 1.00 94.75 97 PRO A C 1
ATOM 751 O O . PRO A 1 97 ? -1.929 -5.957 11.103 1.00 94.75 97 PRO A O 1
ATOM 754 N N . LYS A 1 98 ? -2.954 -6.706 12.969 1.00 96.75 98 LYS A N 1
ATOM 755 C CA . LYS A 1 98 ? -3.451 -5.412 13.432 1.00 96.75 98 LYS A CA 1
ATOM 756 C C . LYS A 1 98 ? -2.681 -4.911 14.644 1.00 96.75 98 LYS A C 1
ATOM 758 O O . LYS A 1 98 ? -2.331 -5.683 15.531 1.00 96.75 98 LYS A O 1
ATOM 763 N N . MET A 1 99 ? -2.512 -3.599 14.705 1.00 96.75 99 MET A N 1
ATOM 764 C CA . MET A 1 99 ? -2.038 -2.840 15.852 1.00 96.75 99 MET A CA 1
ATOM 765 C C . MET A 1 99 ? -3.159 -1.875 16.260 1.00 96.75 99 MET A C 1
ATOM 767 O O . MET A 1 99 ? -3.620 -1.090 15.439 1.00 96.75 99 MET A O 1
ATOM 771 N N . PHE A 1 100 ? -3.655 -1.975 17.499 1.00 96.56 100 PHE A N 1
ATOM 772 C CA . PHE A 1 100 ? -4.809 -1.195 17.990 1.00 96.56 100 PHE A CA 1
ATOM 773 C C . PHE A 1 100 ? -6.015 -1.203 17.026 1.00 96.56 100 PHE A C 1
ATOM 775 O O . PHE A 1 100 ? -6.560 -0.159 16.682 1.00 96.56 100 PHE A O 1
ATOM 782 N N . ASN A 1 101 ? -6.418 -2.396 16.570 1.00 96.19 101 ASN A N 1
ATOM 783 C CA . ASN A 1 101 ? -7.517 -2.634 15.615 1.00 96.19 101 ASN A CA 1
ATOM 784 C C . ASN A 1 101 ? -7.283 -2.162 14.166 1.00 96.19 101 ASN A C 1
ATOM 786 O O . ASN A 1 101 ? -8.121 -2.439 13.304 1.00 96.19 101 ASN A O 1
ATOM 790 N N . VAL A 1 102 ? -6.130 -1.560 13.864 1.00 97.62 102 VAL A N 1
ATOM 791 C CA . VAL A 1 102 ? -5.756 -1.099 12.519 1.00 97.62 102 VAL A CA 1
ATOM 792 C C . VAL A 1 102 ? -4.700 -2.028 11.912 1.00 97.62 102 VAL A C 1
ATOM 794 O O . VAL A 1 102 ? -3.680 -2.278 12.556 1.00 97.62 102 VAL A O 1
ATOM 797 N N . PRO A 1 103 ? -4.890 -2.569 10.696 1.00 97.62 103 PRO A N 1
ATOM 798 C CA . PRO A 1 103 ? -3.868 -3.362 10.023 1.00 97.62 103 PRO A CA 1
ATOM 799 C C . PRO A 1 103 ? -2.592 -2.550 9.801 1.00 97.62 103 PRO A C 1
ATOM 801 O O . PRO A 1 103 ? -2.651 -1.433 9.296 1.00 97.62 103 PRO A O 1
ATOM 804 N N . ILE A 1 104 ? -1.430 -3.131 10.101 1.00 96.81 104 ILE A N 1
ATOM 805 C CA . ILE A 1 104 ? -0.128 -2.456 9.919 1.00 96.81 104 ILE A CA 1
ATOM 806 C C . ILE A 1 104 ? 0.076 -2.031 8.451 1.00 96.81 104 ILE A C 1
ATOM 808 O O . ILE A 1 104 ? 0.677 -0.998 8.165 1.00 96.81 104 ILE A O 1
ATOM 812 N N . LEU A 1 105 ? -0.492 -2.797 7.514 1.00 96.56 105 LEU A N 1
ATOM 813 C CA . LEU A 1 105 ? -0.482 -2.497 6.081 1.00 96.56 105 LEU A CA 1
ATOM 814 C C . LEU A 1 105 ? -1.158 -1.188 5.692 1.00 96.56 105 LEU A C 1
ATOM 816 O O . LEU A 1 105 ? -0.805 -0.624 4.660 1.00 96.56 105 LEU A O 1
ATOM 820 N N . ILE A 1 106 ? -2.062 -0.665 6.517 1.00 97.06 106 ILE A N 1
ATOM 821 C CA . ILE A 1 106 ? -2.651 0.650 6.274 1.00 97.06 106 ILE A CA 1
ATOM 822 C C . ILE A 1 106 ? -1.602 1.750 6.432 1.00 97.06 106 ILE A C 1
ATOM 824 O O . ILE A 1 106 ? -1.548 2.647 5.598 1.00 97.06 106 ILE A O 1
ATOM 828 N N . GLY A 1 107 ? -0.701 1.652 7.411 1.00 96.94 107 GLY A N 1
ATOM 829 C CA . GLY A 1 107 ? 0.419 2.587 7.527 1.00 96.94 107 GLY A CA 1
ATOM 830 C C . GLY A 1 107 ? 1.306 2.584 6.281 1.00 96.94 107 GLY A C 1
ATOM 831 O O . GLY A 1 107 ? 1.699 3.637 5.788 1.00 96.94 107 GLY A O 1
ATOM 832 N N . TYR A 1 108 ? 1.585 1.404 5.719 1.00 95.69 108 TYR A N 1
ATOM 833 C CA . TYR A 1 108 ? 2.333 1.306 4.463 1.00 95.69 108 TYR A CA 1
ATOM 834 C C . TYR A 1 108 ? 1.556 1.896 3.282 1.00 95.69 108 TYR A C 1
ATOM 836 O O . TYR A 1 108 ? 2.160 2.513 2.412 1.00 95.69 108 TYR A O 1
ATOM 844 N N . ASN A 1 109 ? 0.229 1.752 3.265 1.00 95.75 109 ASN A N 1
ATOM 845 C CA . ASN A 1 109 ? -0.617 2.387 2.261 1.00 95.75 109 ASN A CA 1
ATOM 846 C C . ASN A 1 109 ? -0.538 3.919 2.331 1.00 95.75 109 ASN A C 1
ATOM 848 O O . ASN A 1 109 ? -0.353 4.562 1.304 1.00 95.75 109 ASN A O 1
ATOM 852 N N . TRP A 1 110 ? -0.572 4.496 3.535 1.00 96.69 110 TRP A N 1
ATOM 853 C CA . TRP A 1 110 ? -0.345 5.932 3.742 1.00 96.69 110 TRP A CA 1
ATOM 854 C C . TRP A 1 110 ? 1.026 6.401 3.248 1.00 96.69 110 TRP A C 1
ATOM 856 O O . TRP A 1 110 ? 1.146 7.526 2.787 1.00 96.69 110 TRP A O 1
ATOM 866 N N . ALA A 1 111 ? 2.052 5.551 3.313 1.00 94.56 111 ALA A N 1
ATOM 867 C CA . ALA A 1 111 ? 3.378 5.872 2.791 1.00 94.56 111 ALA A CA 1
ATOM 868 C C . ALA A 1 111 ? 3.472 5.872 1.254 1.00 94.56 111 ALA A C 1
ATOM 870 O O . ALA A 1 111 ? 4.450 6.388 0.713 1.00 94.56 111 ALA A O 1
ATOM 871 N N . MET A 1 112 ? 2.504 5.265 0.560 1.00 92.19 112 MET A N 1
ATOM 872 C CA . MET A 1 112 ? 2.464 5.196 -0.906 1.00 92.19 112 MET A CA 1
ATOM 873 C C . MET A 1 112 ? 1.622 6.303 -1.552 1.00 92.19 112 MET A C 1
ATOM 875 O O . MET A 1 112 ? 1.814 6.568 -2.739 1.00 92.19 112 MET A O 1
ATOM 879 N N . VAL A 1 113 ? 0.686 6.891 -0.802 1.00 82.12 113 VAL A N 1
ATOM 880 C CA . VAL A 1 113 ? -0.188 8.001 -1.230 1.00 82.12 113 VAL A CA 1
ATOM 881 C C . VAL A 1 113 ? 0.565 9.325 -1.173 1.00 82.12 113 VAL A C 1
ATOM 883 O O . VAL A 1 113 ? 0.430 10.099 -2.147 1.00 82.12 113 VAL A O 1
#